Protein AF-A0AAU2UHR0-F1 (afdb_monomer_lite)

Radius of gyration: 22.61 Å; chains: 1; bounding box: 43×15×82 Å

Secondary structure (DSSP, 8-state):
--HHHHHHHHHHHHHHHHHHHHHHHHHHHHHHHHHHHHHHTSTT--HHHHHHHHHHHHHHHHHHHHHHHHHHHHHHHTT------------

Structure (mmCIF, N/CA/C/O backbone):
data_AF-A0AAU2UHR0-F1
#
_entry.id   AF-A0AAU2UHR0-F1
#
loop_
_atom_site.group_PDB
_atom_site.id
_atom_site.type_symbol
_atom_site.label_atom_id
_atom_site.label_alt_id
_atom_site.label_comp_id
_atom_site.label_asym_id
_atom_site.label_entity_id
_atom_site.label_seq_id
_atom_site.pdbx_PDB_ins_code
_atom_site.Cartn_x
_atom_site.Cartn_y
_atom_site.Cartn_z
_atom_site.occupancy
_atom_site.B_iso_or_equiv
_atom_site.auth_seq_id
_atom_site.auth_comp_id
_atom_site.auth_asym_id
_atom_site.auth_atom_id
_atom_site.pdbx_PDB_model_num
ATOM 1 N N . MET A 1 1 ? 28.163 1.626 -34.822 1.00 56.38 1 MET A N 1
ATOM 2 C CA . MET A 1 1 ? 27.435 1.809 -33.548 1.00 56.38 1 MET A CA 1
ATOM 3 C C . MET A 1 1 ? 27.063 0.425 -33.047 1.00 56.38 1 MET A C 1
ATOM 5 O O . MET A 1 1 ? 26.768 -0.418 -33.886 1.00 56.38 1 MET A O 1
ATOM 9 N N . ASN A 1 2 ? 27.230 0.134 -31.758 1.00 81.12 2 ASN A N 1
ATOM 10 C CA . ASN A 1 2 ? 27.168 -1.242 -31.264 1.00 81.12 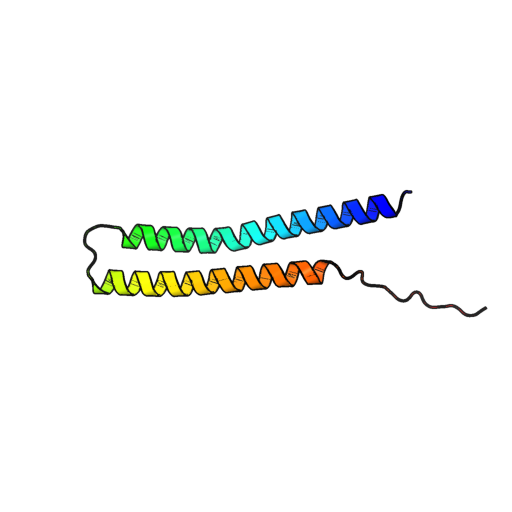2 ASN A CA 1
ATOM 11 C C . ASN A 1 2 ? 25.745 -1.567 -30.792 1.00 81.12 2 ASN A C 1
ATOM 13 O O . ASN A 1 2 ? 25.416 -1.421 -29.621 1.00 81.12 2 ASN A O 1
ATOM 17 N N . GLU A 1 3 ? 24.920 -2.012 -31.735 1.00 89.25 3 GLU A N 1
ATOM 18 C CA . GLU A 1 3 ? 23.471 -2.200 -31.597 1.00 89.25 3 GLU A CA 1
ATOM 19 C C . GLU A 1 3 ? 23.056 -3.076 -30.396 1.00 89.25 3 GLU A C 1
ATOM 21 O O . GLU A 1 3 ? 21.995 -2.886 -29.806 1.00 89.25 3 GLU A O 1
ATOM 26 N N . VAL A 1 4 ? 23.908 -4.019 -29.982 1.00 90.56 4 VAL A N 1
ATOM 27 C CA . VAL A 1 4 ? 23.669 -4.869 -28.802 1.00 90.56 4 VAL A CA 1
ATOM 28 C C . VAL A 1 4 ? 23.817 -4.087 -27.493 1.00 90.56 4 VAL A C 1
ATOM 30 O O . VAL A 1 4 ? 23.025 -4.286 -26.572 1.00 90.56 4 VAL A O 1
ATOM 33 N N . LEU A 1 5 ? 24.809 -3.194 -27.403 1.00 93.06 5 LEU A N 1
ATOM 34 C CA . LEU A 1 5 ? 25.006 -2.349 -26.222 1.00 93.06 5 LEU A CA 1
ATOM 35 C C . LEU A 1 5 ? 23.867 -1.338 -26.078 1.00 93.06 5 LEU A C 1
ATOM 37 O O . LEU A 1 5 ? 23.395 -1.125 -24.963 1.00 93.06 5 LEU A O 1
ATOM 41 N N . ASP A 1 6 ? 23.382 -0.792 -27.194 1.00 91.50 6 ASP A N 1
ATOM 42 C CA . ASP A 1 6 ? 22.264 0.154 -27.202 1.00 91.50 6 ASP A CA 1
ATOM 43 C C . ASP A 1 6 ? 20.966 -0.526 -26.724 1.00 91.50 6 ASP A C 1
ATOM 45 O O . ASP A 1 6 ? 20.313 -0.048 -25.797 1.00 91.50 6 ASP A O 1
ATOM 49 N N . ARG A 1 7 ? 20.653 -1.729 -27.233 1.00 87.62 7 ARG A N 1
ATOM 50 C CA . ARG A 1 7 ? 19.490 -2.517 -26.772 1.00 87.62 7 ARG A CA 1
ATOM 51 C C . ARG A 1 7 ? 19.555 -2.870 -25.281 1.00 87.62 7 ARG A C 1
ATOM 53 O O . ARG A 1 7 ? 18.517 -2.896 -24.616 1.00 87.62 7 ARG A O 1
ATOM 60 N N . LEU A 1 8 ? 20.749 -3.153 -24.750 1.00 91.12 8 LEU A N 1
ATOM 61 C CA . LEU A 1 8 ? 20.940 -3.422 -23.322 1.00 91.12 8 LEU A CA 1
ATOM 62 C C . LEU A 1 8 ? 20.733 -2.158 -22.478 1.00 91.12 8 LEU A C 1
ATOM 64 O O . LEU A 1 8 ? 20.060 -2.216 -21.448 1.00 91.12 8 LEU A O 1
ATOM 68 N N . ALA A 1 9 ? 21.290 -1.025 -22.909 1.00 90.06 9 ALA A N 1
ATOM 69 C CA . ALA A 1 9 ? 21.120 0.254 -22.229 1.00 90.06 9 ALA A CA 1
ATOM 70 C C . ALA A 1 9 ? 19.639 0.657 -22.163 1.00 90.06 9 ALA A C 1
ATOM 72 O O . ALA A 1 9 ? 19.146 1.011 -21.090 1.00 90.06 9 ALA A O 1
ATOM 73 N N . ASP A 1 10 ? 18.912 0.495 -23.269 1.00 90.06 10 ASP A N 1
ATOM 74 C CA . ASP A 1 10 ? 17.479 0.774 -23.344 1.00 90.06 10 ASP A CA 1
ATOM 75 C C . ASP A 1 10 ? 16.660 -0.141 -22.422 1.00 90.06 10 ASP A C 1
ATOM 77 O O . ASP A 1 10 ? 15.741 0.316 -21.739 1.00 90.06 10 ASP A O 1
ATOM 81 N N . ALA A 1 11 ? 16.990 -1.436 -22.364 1.00 88.25 11 ALA A N 1
ATOM 82 C CA . ALA A 1 11 ? 16.326 -2.379 -21.463 1.00 88.25 11 ALA A CA 1
ATOM 83 C C . ALA A 1 11 ? 16.546 -2.020 -19.983 1.00 88.25 11 ALA A C 1
ATOM 85 O O . ALA A 1 11 ? 15.601 -2.046 -19.192 1.00 88.25 11 ALA A O 1
ATOM 86 N N . LEU A 1 12 ? 17.769 -1.626 -19.611 1.00 90.69 12 LEU A N 1
ATOM 87 C CA . LEU A 1 12 ? 18.085 -1.178 -18.253 1.00 90.69 12 LEU A CA 1
ATOM 88 C C . LEU A 1 12 ? 17.384 0.138 -17.896 1.00 90.69 12 LEU A C 1
ATOM 90 O O . LEU A 1 12 ? 16.946 0.305 -16.757 1.00 90.69 12 LEU A O 1
ATOM 94 N N . ALA A 1 13 ? 17.269 1.069 -18.845 1.00 90.19 13 ALA A N 1
ATOM 95 C CA . ALA A 1 13 ? 16.549 2.321 -18.642 1.00 90.19 13 ALA A CA 1
ATOM 96 C C . ALA A 1 13 ? 15.057 2.071 -18.373 1.00 90.19 13 ALA A C 1
ATOM 98 O O . ALA A 1 13 ? 14.528 2.601 -17.395 1.00 90.19 13 ALA A O 1
ATOM 99 N N . ARG A 1 14 ? 14.410 1.198 -19.161 1.00 88.50 14 ARG A N 1
ATOM 100 C CA . ARG A 1 14 ? 13.011 0.792 -18.934 1.00 88.50 14 ARG A CA 1
ATOM 101 C C . ARG A 1 14 ? 12.818 0.136 -17.571 1.00 88.50 14 ARG A C 1
ATOM 103 O O . ARG A 1 14 ? 11.964 0.571 -16.811 1.00 88.50 14 ARG A O 1
ATOM 110 N N . GLN A 1 15 ? 13.683 -0.814 -17.203 1.00 89.81 15 GLN A N 1
ATOM 111 C CA . GLN A 1 15 ? 13.606 -1.476 -15.897 1.00 89.81 15 GLN A CA 1
ATOM 112 C C . GLN A 1 15 ? 13.712 -0.484 -14.724 1.00 89.81 15 GLN A C 1
ATOM 114 O O . GLN A 1 15 ? 13.037 -0.653 -13.709 1.00 89.81 15 GLN A O 1
ATOM 119 N N . ARG A 1 16 ? 14.566 0.543 -14.839 1.00 90.69 16 ARG A N 1
ATOM 120 C CA . ARG A 1 16 ? 14.694 1.594 -13.816 1.00 90.69 16 ARG A CA 1
ATOM 121 C C . ARG A 1 16 ? 13.458 2.485 -13.745 1.00 90.69 16 ARG A C 1
ATOM 123 O O . ARG A 1 16 ? 13.048 2.809 -12.636 1.00 90.69 16 ARG A O 1
ATOM 130 N N . GLY A 1 17 ? 12.892 2.858 -14.895 1.00 90.00 17 GLY A N 1
ATOM 131 C CA . GLY A 1 17 ? 11.639 3.615 -14.971 1.00 90.00 17 GLY A CA 1
ATOM 132 C C . GLY A 1 17 ? 10.500 2.859 -14.295 1.00 90.00 17 GLY A C 1
ATOM 133 O O . GLY A 1 17 ? 9.953 3.341 -13.311 1.00 90.00 17 GLY A O 1
ATOM 134 N N . PHE A 1 18 ? 10.278 1.609 -14.707 1.00 90.19 18 PHE A N 1
ATOM 135 C CA . PHE A 1 18 ? 9.284 0.725 -14.104 1.00 90.19 18 PHE A CA 1
ATOM 136 C C . PHE A 1 18 ? 9.440 0.608 -12.579 1.00 90.19 18 PHE A C 1
ATOM 138 O O . PHE A 1 18 ? 8.475 0.739 -11.831 1.00 90.19 18 PHE A O 1
ATOM 145 N N . ALA A 1 19 ? 10.666 0.398 -12.085 1.00 89.88 19 ALA A N 1
ATOM 146 C CA . ALA A 1 19 ? 10.916 0.299 -10.648 1.00 89.88 19 ALA A CA 1
ATOM 147 C C . ALA A 1 19 ? 10.626 1.612 -9.894 1.00 89.88 19 ALA A C 1
ATOM 149 O O . ALA A 1 19 ? 10.180 1.571 -8.745 1.00 89.88 19 ALA A O 1
ATOM 150 N N . ALA A 1 20 ? 10.890 2.765 -10.515 1.00 92.56 20 ALA A N 1
ATOM 151 C CA . ALA A 1 20 ? 10.573 4.065 -9.934 1.00 92.56 20 ALA A CA 1
ATOM 152 C C . ALA A 1 20 ? 9.055 4.274 -9.852 1.00 92.56 20 ALA A C 1
ATOM 154 O O . ALA A 1 20 ? 8.556 4.619 -8.779 1.00 92.56 20 ALA A O 1
ATOM 155 N N . ASP A 1 21 ? 8.335 3.984 -10.936 1.00 90.75 21 ASP A N 1
ATOM 156 C CA . ASP A 1 21 ? 6.880 4.127 -11.021 1.00 90.75 21 ASP A CA 1
ATOM 157 C C . ASP A 1 21 ? 6.178 3.190 -10.028 1.00 90.75 21 ASP A C 1
ATOM 159 O O . ASP A 1 21 ? 5.405 3.642 -9.185 1.00 90.75 21 ASP A O 1
ATOM 163 N N . ALA A 1 22 ? 6.557 1.908 -10.005 1.00 92.44 22 ALA A N 1
ATOM 164 C CA . ALA A 1 22 ? 6.088 0.932 -9.020 1.00 92.44 22 ALA A CA 1
ATOM 165 C C . ALA A 1 22 ? 6.315 1.405 -7.573 1.00 92.44 22 ALA A C 1
ATOM 167 O O . ALA A 1 22 ? 5.439 1.301 -6.712 1.00 92.44 22 ALA A O 1
ATOM 168 N N . GLY A 1 23 ? 7.504 1.947 -7.293 1.00 93.38 23 GLY A N 1
ATOM 169 C CA . GLY A 1 23 ? 7.845 2.473 -5.975 1.00 93.38 23 GLY A CA 1
ATOM 170 C C . GLY A 1 23 ? 7.014 3.694 -5.575 1.00 93.38 23 GLY A C 1
ATOM 171 O O . GLY A 1 23 ? 6.728 3.871 -4.389 1.00 93.38 23 GLY A O 1
ATOM 172 N N . HIS A 1 24 ? 6.630 4.543 -6.529 1.00 94.44 24 HIS A N 1
ATOM 173 C CA . HIS A 1 24 ? 5.736 5.673 -6.284 1.00 94.44 24 HIS A CA 1
ATOM 174 C C . HIS A 1 24 ? 4.300 5.215 -6.020 1.00 94.44 24 HIS A C 1
ATOM 176 O O . HIS A 1 24 ? 3.720 5.626 -5.013 1.00 94.44 24 HIS A O 1
ATOM 182 N N . GLU A 1 25 ? 3.776 4.313 -6.848 1.00 92.12 25 GLU A N 1
ATOM 183 C CA . GLU A 1 25 ? 2.419 3.777 -6.714 1.00 92.12 25 GLU A CA 1
ATOM 184 C C . GLU A 1 25 ? 2.216 3.012 -5.400 1.00 92.12 25 GLU A C 1
ATOM 186 O O . GLU A 1 25 ? 1.169 3.137 -4.777 1.00 92.12 25 GLU A O 1
ATOM 191 N N . LEU A 1 26 ? 3.225 2.280 -4.909 1.00 95.19 26 LEU A N 1
ATOM 192 C CA . LEU A 1 26 ? 3.138 1.564 -3.627 1.00 95.19 26 LEU A CA 1
ATOM 193 C C . LEU A 1 26 ? 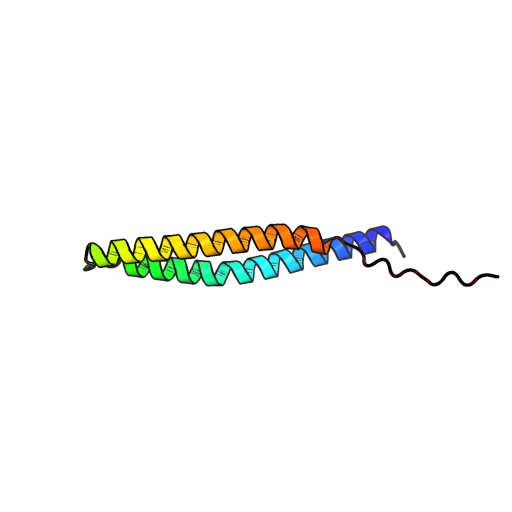3.266 2.481 -2.401 1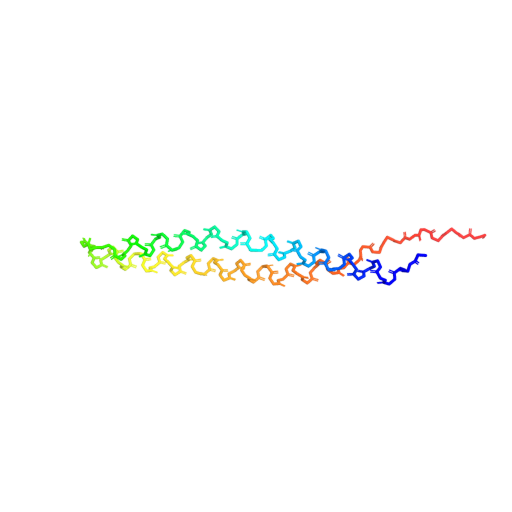.00 95.19 26 LEU A C 1
ATOM 195 O O . LEU A 1 26 ? 2.676 2.206 -1.354 1.00 95.19 26 LEU A O 1
ATOM 199 N N . ARG A 1 27 ? 4.039 3.571 -2.488 1.00 95.06 27 ARG A N 1
ATOM 200 C CA . ARG A 1 27 ? 4.302 4.465 -1.343 1.00 95.06 27 ARG A CA 1
ATOM 201 C C . ARG A 1 27 ? 3.037 5.109 -0.792 1.00 95.06 27 ARG A C 1
ATOM 203 O O . ARG A 1 27 ? 2.891 5.198 0.423 1.00 95.06 27 ARG A O 1
ATOM 210 N N . THR A 1 28 ? 2.152 5.565 -1.671 1.00 93.81 28 THR A N 1
ATOM 211 C CA . THR A 1 28 ? 0.913 6.260 -1.298 1.00 93.81 28 THR A CA 1
ATOM 212 C C . THR A 1 28 ? -0.032 5.379 -0.464 1.00 93.81 28 THR A C 1
ATOM 214 O O . THR A 1 28 ? -0.330 5.759 0.669 1.00 93.81 28 THR A O 1
ATOM 217 N N . PRO A 1 29 ? -0.466 4.194 -0.937 1.00 93.06 29 PRO A N 1
ATOM 218 C CA . PRO A 1 29 ? -1.320 3.301 -0.157 1.00 93.06 29 PRO A CA 1
ATOM 219 C C . PRO A 1 29 ? -0.634 2.771 1.109 1.00 93.06 29 PRO A C 1
ATOM 221 O O . PRO A 1 29 ? -1.282 2.657 2.144 1.00 93.06 29 PRO A O 1
ATOM 224 N N . LEU A 1 30 ? 0.683 2.524 1.091 1.00 97.00 30 LEU A N 1
ATOM 225 C CA . LEU A 1 30 ? 1.414 2.146 2.309 1.00 97.00 30 LEU A CA 1
ATOM 226 C C . LEU A 1 30 ? 1.437 3.267 3.358 1.00 97.00 30 LEU A C 1
ATOM 228 O O . LEU A 1 30 ? 1.340 2.992 4.555 1.00 97.00 30 LEU A O 1
ATOM 232 N N . ALA A 1 31 ? 1.568 4.526 2.933 1.00 96.25 31 ALA A N 1
ATOM 233 C CA . ALA A 1 31 ? 1.513 5.671 3.836 1.00 96.25 31 ALA A CA 1
ATOM 234 C C . ALA A 1 31 ? 0.116 5.837 4.454 1.00 96.25 31 ALA A C 1
ATOM 236 O O . ALA A 1 31 ? 0.018 6.112 5.649 1.00 96.25 31 ALA A O 1
ATOM 237 N N . ALA A 1 32 ? -0.942 5.619 3.666 1.00 92.94 32 ALA A N 1
ATOM 238 C CA . ALA A 1 32 ? -2.320 5.627 4.151 1.00 92.94 32 ALA A CA 1
ATOM 239 C C . ALA A 1 32 ? -2.558 4.516 5.187 1.00 92.94 32 ALA A C 1
ATOM 241 O O . ALA A 1 32 ? -2.925 4.818 6.321 1.00 92.94 32 ALA A O 1
ATOM 242 N N . LEU A 1 33 ? -2.218 3.264 4.853 1.00 96.19 33 LEU A N 1
ATOM 243 C CA . LEU A 1 33 ? -2.335 2.121 5.764 1.00 96.19 33 LEU A CA 1
ATOM 244 C C . LEU A 1 33 ? -1.578 2.362 7.078 1.00 96.19 33 LEU A C 1
ATOM 246 O O . LEU A 1 33 ? -2.086 2.087 8.163 1.00 96.19 33 LEU A O 1
ATOM 250 N N . LYS A 1 34 ? -0.365 2.919 7.002 1.00 97.12 34 LYS A N 1
ATOM 251 C CA . LYS A 1 34 ? 0.406 3.276 8.197 1.00 97.12 34 LYS A CA 1
ATOM 252 C C . LYS A 1 34 ? -0.330 4.300 9.068 1.00 97.12 34 LYS A C 1
ATOM 254 O O . LYS A 1 34 ? -0.399 4.103 10.278 1.00 97.12 34 LYS A O 1
ATOM 259 N N . ALA A 1 35 ? -0.873 5.363 8.476 1.00 95.00 35 ALA A N 1
ATOM 260 C CA . ALA A 1 35 ? -1.606 6.390 9.215 1.00 95.00 35 ALA A CA 1
ATOM 261 C C . ALA A 1 35 ? -2.866 5.820 9.891 1.00 95.00 35 ALA A C 1
ATOM 263 O O . ALA A 1 35 ? -3.149 6.142 11.045 1.00 95.00 35 ALA A O 1
ATOM 264 N N . GLU A 1 36 ? -3.593 4.931 9.214 1.00 93.69 36 GLU A N 1
ATOM 265 C CA . GLU A 1 36 ? -4.760 4.251 9.788 1.00 93.69 36 GLU A CA 1
ATOM 266 C C . GLU A 1 36 ? -4.390 3.385 10.995 1.00 93.69 36 GLU A C 1
ATOM 268 O O . GLU A 1 36 ? -5.040 3.457 12.041 1.00 93.69 36 GLU A O 1
ATOM 273 N N . LEU A 1 37 ? -3.304 2.615 10.891 1.00 95.62 37 LEU A N 1
ATOM 274 C CA . LEU A 1 37 ? -2.802 1.794 11.993 1.00 95.62 37 LEU A CA 1
ATOM 275 C C . LEU A 1 37 ? -2.310 2.648 13.175 1.00 95.62 37 LEU A C 1
ATOM 277 O O . LEU A 1 37 ? -2.551 2.294 14.330 1.00 95.62 37 LEU A O 1
ATOM 281 N N . GLU A 1 38 ? -1.670 3.790 12.912 1.00 96.06 38 GLU A N 1
ATOM 282 C CA . GLU A 1 38 ? -1.268 4.748 13.952 1.00 96.06 38 GLU A CA 1
ATOM 283 C C . GLU A 1 38 ? -2.481 5.343 14.685 1.00 96.06 38 GLU A C 1
ATOM 285 O O . GLU A 1 38 ? -2.447 5.492 15.909 1.00 96.06 38 GLU A O 1
ATOM 290 N N . LEU A 1 39 ? -3.569 5.639 13.965 1.00 93.50 39 LEU A N 1
ATOM 291 C CA . LEU A 1 39 ? -4.827 6.116 14.547 1.00 93.50 39 LEU A CA 1
ATOM 292 C C . LEU A 1 39 ? -5.535 5.032 15.369 1.00 93.50 39 LEU A C 1
ATOM 294 O O . LEU A 1 39 ? -6.083 5.334 16.433 1.00 93.50 39 LEU A O 1
ATOM 298 N N . ALA A 1 40 ? -5.507 3.782 14.903 1.00 94.62 40 ALA A N 1
ATOM 299 C CA . ALA A 1 40 ? -6.060 2.636 15.621 1.00 94.62 40 ALA A CA 1
ATOM 300 C C . ALA A 1 40 ? -5.285 2.330 16.913 1.00 94.62 40 ALA A C 1
ATOM 302 O O . ALA A 1 40 ? -5.876 1.901 17.900 1.00 94.62 40 ALA A O 1
ATOM 303 N N . GLY A 1 41 ? -3.974 2.592 16.930 1.00 94.12 41 GLY A N 1
ATOM 304 C CA . GLY A 1 41 ? -3.120 2.427 18.106 1.00 94.12 41 GLY A CA 1
ATOM 305 C C . GLY A 1 41 ? -3.297 3.494 19.193 1.00 94.12 41 GLY A C 1
ATOM 306 O O . GLY A 1 41 ? -2.723 3.352 20.274 1.00 94.12 41 GLY A O 1
ATOM 307 N N . GLN A 1 42 ? -4.067 4.561 18.943 1.00 95.31 42 GLN A N 1
ATOM 308 C CA . GLN A 1 42 ? -4.307 5.603 19.943 1.00 95.31 42 GLN A CA 1
ATOM 309 C C . GLN A 1 42 ? -5.167 5.084 21.109 1.00 95.31 42 GLN A C 1
ATOM 311 O O . GLN A 1 42 ? -6.116 4.322 20.901 1.00 95.31 42 GLN A O 1
ATOM 316 N N . PRO A 1 43 ? -4.885 5.515 22.351 1.00 94.81 43 PRO A N 1
ATOM 317 C CA . PRO A 1 43 ? -5.689 5.138 23.506 1.00 94.81 43 PRO A CA 1
ATOM 318 C C . PRO A 1 43 ? -7.123 5.677 23.401 1.00 94.81 43 PRO A C 1
ATOM 320 O O . PRO A 1 43 ? -7.388 6.688 22.754 1.00 94.81 43 PRO A O 1
ATOM 323 N N . GLY A 1 44 ? -8.052 5.014 24.093 1.00 94.81 44 GLY A N 1
ATOM 324 C CA . GLY A 1 44 ? -9.456 5.436 24.161 1.00 94.81 44 GLY A CA 1
ATOM 325 C C . GLY A 1 44 ? -10.359 4.873 23.062 1.00 94.81 44 GLY A C 1
ATOM 326 O O . GLY A 1 44 ? -11.531 5.236 23.020 1.00 94.81 44 GLY A O 1
ATOM 327 N N . ARG A 1 45 ? -9.854 3.971 22.210 1.00 93.75 45 ARG A N 1
ATOM 328 C CA . ARG A 1 45 ? -10.670 3.249 21.225 1.00 93.75 45 ARG A CA 1
ATOM 329 C C . ARG A 1 45 ? -11.444 2.094 21.845 1.00 93.75 45 ARG A C 1
ATOM 331 O O . ARG A 1 45 ? -10.929 1.326 22.658 1.00 93.75 45 ARG A O 1
ATOM 338 N N . THR A 1 46 ? -12.692 1.968 21.427 1.00 96.69 46 THR A N 1
ATOM 339 C CA . THR A 1 46 ? -13.574 0.848 21.739 1.00 96.69 46 THR A CA 1
ATOM 340 C C . THR A 1 46 ? -13.161 -0.403 20.967 1.00 96.69 46 THR A C 1
ATOM 342 O O . THR A 1 46 ? -12.469 -0.351 19.948 1.00 96.69 46 THR A O 1
ATOM 345 N N . ARG A 1 47 ? -13.626 -1.566 21.433 1.00 96.00 47 ARG A N 1
ATOM 346 C CA . ARG A 1 47 ? -13.425 -2.832 20.717 1.00 96.00 47 ARG A CA 1
ATOM 347 C C . ARG A 1 47 ? -14.011 -2.781 19.305 1.00 96.00 47 ARG A C 1
ATOM 349 O O . ARG A 1 47 ? -13.380 -3.303 18.393 1.00 96.00 47 ARG A O 1
ATOM 356 N N . GLU A 1 48 ? -15.190 -2.188 19.129 1.00 97.12 48 GLU A N 1
ATOM 357 C CA . GLU A 1 48 ? -15.830 -2.091 17.814 1.00 97.12 48 GLU A CA 1
ATOM 358 C C . GLU A 1 48 ? -15.010 -1.233 16.846 1.00 97.12 48 GLU A C 1
ATOM 360 O O . GLU A 1 48 ? -14.786 -1.655 15.713 1.00 97.12 48 GLU A O 1
ATOM 365 N N . GLU A 1 49 ? -14.487 -0.088 17.298 1.00 95.31 49 GLU A N 1
ATOM 366 C CA . GLU A 1 49 ? -13.602 0.756 16.483 1.00 95.31 49 GLU A CA 1
ATOM 367 C C . GLU A 1 49 ? -12.327 0.016 16.063 1.00 95.31 49 GLU A C 1
ATOM 369 O O . GLU A 1 49 ? -11.919 0.103 14.907 1.00 95.31 49 GLU A O 1
ATOM 374 N N . LEU A 1 50 ? -11.715 -0.749 16.972 1.00 96.38 50 LEU A N 1
ATOM 375 C CA . LEU A 1 50 ? -10.515 -1.532 16.661 1.00 96.38 50 LEU A CA 1
ATOM 376 C C . LEU A 1 50 ? -10.803 -2.658 15.662 1.00 96.38 50 LEU A C 1
ATOM 378 O O . LEU A 1 50 ? -10.018 -2.879 14.745 1.00 96.38 50 LEU A O 1
ATOM 382 N N . VAL A 1 51 ? -11.931 -3.359 15.810 1.00 96.88 51 VAL A N 1
ATOM 383 C CA . VAL A 1 51 ? -12.353 -4.395 14.853 1.00 96.88 51 VAL A CA 1
ATOM 384 C C . VAL A 1 51 ? -12.593 -3.786 13.471 1.00 96.88 51 VAL A C 1
ATOM 386 O O . VAL A 1 51 ? -12.143 -4.351 12.474 1.00 96.88 51 VAL A O 1
ATOM 389 N N . ALA A 1 52 ? -13.243 -2.621 13.403 1.00 95.19 52 ALA A N 1
ATOM 390 C CA . ALA A 1 52 ? -13.456 -1.906 12.149 1.00 95.19 52 ALA A CA 1
ATOM 391 C C . ALA A 1 52 ? -12.131 -1.463 11.505 1.00 95.19 52 ALA A C 1
ATOM 393 O O . ALA A 1 52 ? -11.945 -1.659 10.306 1.00 95.19 52 ALA A O 1
ATOM 394 N N . ALA A 1 53 ? -11.189 -0.938 12.295 1.00 94.88 53 ALA A N 1
ATOM 395 C CA . ALA A 1 53 ? -9.870 -0.539 11.807 1.00 94.88 53 ALA A CA 1
ATOM 396 C C . ALA A 1 53 ? -9.065 -1.729 11.259 1.00 94.88 53 ALA A C 1
ATOM 398 O O . ALA A 1 53 ? -8.456 -1.625 10.199 1.00 94.88 53 ALA A O 1
ATOM 399 N N . VAL A 1 54 ? -9.104 -2.885 11.932 1.00 96.19 54 VAL A N 1
ATOM 400 C CA . VAL A 1 54 ? -8.457 -4.113 11.439 1.00 96.19 54 VAL A CA 1
ATOM 401 C C . VAL A 1 54 ? -9.085 -4.582 10.125 1.00 96.19 54 VAL A C 1
ATOM 403 O O . VAL A 1 54 ? -8.362 -4.980 9.214 1.00 96.19 54 VAL A O 1
ATOM 406 N N . ALA A 1 55 ? -10.413 -4.518 9.998 1.00 96.12 55 ALA A N 1
ATOM 407 C CA . ALA A 1 55 ? -11.097 -4.887 8.761 1.00 96.12 55 ALA A CA 1
ATOM 408 C C . ALA A 1 55 ? -10.740 -3.947 7.595 1.00 96.12 55 ALA A C 1
ATOM 410 O O . ALA A 1 55 ? -10.506 -4.421 6.483 1.00 96.12 55 ALA A O 1
ATOM 411 N N . ALA A 1 56 ? -10.650 -2.637 7.849 1.00 93.81 56 ALA A N 1
ATOM 412 C CA . ALA A 1 56 ? -10.202 -1.655 6.862 1.00 93.81 56 ALA A CA 1
ATOM 413 C C . ALA A 1 56 ? -8.750 -1.919 6.421 1.00 93.81 56 ALA A C 1
ATOM 415 O O . ALA A 1 56 ? -8.491 -2.096 5.232 1.00 93.81 56 ALA A O 1
ATOM 416 N N . ALA A 1 57 ? -7.835 -2.093 7.380 1.00 96.25 57 ALA A N 1
ATOM 417 C CA . ALA A 1 57 ? -6.431 -2.399 7.112 1.00 96.25 57 ALA A CA 1
ATOM 418 C C . ALA A 1 57 ? -6.241 -3.698 6.306 1.00 96.25 57 ALA A C 1
ATOM 420 O O . ALA A 1 57 ? -5.365 -3.781 5.441 1.00 96.25 57 ALA A O 1
ATOM 421 N N . ALA A 1 58 ? -7.067 -4.718 6.563 1.00 97.00 58 ALA A N 1
ATOM 422 C CA . ALA A 1 58 ? -7.062 -5.956 5.787 1.00 97.00 58 ALA A CA 1
ATOM 423 C C . ALA A 1 58 ? -7.482 -5.710 4.327 1.00 97.00 58 ALA A C 1
ATOM 425 O O . ALA A 1 58 ? -6.789 -6.145 3.410 1.00 97.00 58 ALA A O 1
ATOM 426 N N . ALA A 1 59 ? -8.557 -4.949 4.102 1.00 95.44 59 ALA A N 1
ATOM 427 C CA . ALA A 1 59 ? -9.020 -4.611 2.755 1.00 95.44 59 ALA A CA 1
ATOM 428 C C . ALA A 1 59 ? -7.990 -3.784 1.961 1.00 95.44 59 ALA A C 1
ATOM 430 O O . ALA A 1 59 ? -7.819 -3.989 0.754 1.00 95.44 59 ALA A O 1
ATOM 431 N N . ASP A 1 60 ? -7.281 -2.877 2.629 1.00 95.06 60 ASP A N 1
ATOM 432 C CA . ASP A 1 60 ? -6.201 -2.092 2.028 1.00 95.06 60 ASP A CA 1
ATOM 433 C C . ASP A 1 60 ? -4.972 -2.942 1.714 1.00 95.06 60 ASP A C 1
ATOM 435 O O . ASP A 1 60 ? -4.354 -2.789 0.657 1.00 95.06 60 ASP A O 1
ATOM 439 N N . THR A 1 61 ? -4.663 -3.911 2.574 1.00 96.94 61 THR A N 1
ATOM 440 C CA . THR A 1 61 ? -3.616 -4.902 2.307 1.00 96.94 61 THR A CA 1
ATOM 441 C C . THR A 1 61 ? -3.959 -5.736 1.070 1.00 96.94 61 THR A C 1
ATOM 443 O O . THR A 1 61 ? -3.107 -5.913 0.202 1.00 96.94 61 THR A O 1
ATOM 446 N N . ASP A 1 62 ? -5.213 -6.163 0.909 1.00 97.19 62 ASP A N 1
ATOM 447 C CA . ASP A 1 62 ? -5.654 -6.876 -0.296 1.00 97.19 62 ASP A CA 1
ATOM 448 C C . ASP A 1 62 ? -5.533 -6.011 -1.563 1.00 97.19 62 ASP A C 1
ATOM 450 O O . ASP A 1 62 ? -5.209 -6.517 -2.640 1.00 97.19 62 ASP A O 1
ATOM 454 N N . ARG A 1 63 ? -5.787 -4.696 -1.467 1.00 94.56 63 ARG A N 1
ATOM 455 C CA . ARG A 1 63 ? -5.554 -3.756 -2.581 1.00 94.56 63 ARG A CA 1
ATOM 456 C C . ARG A 1 63 ? -4.072 -3.662 -2.931 1.00 94.56 63 ARG A C 1
ATOM 458 O O . ARG A 1 63 ? -3.738 -3.698 -4.111 1.00 94.56 63 ARG A O 1
ATOM 465 N N . LEU A 1 64 ? -3.202 -3.569 -1.927 1.00 96.62 64 LEU A N 1
ATOM 466 C CA . LEU A 1 64 ? -1.749 -3.543 -2.105 1.00 96.62 64 LEU A CA 1
ATOM 467 C C . LEU A 1 64 ? -1.215 -4.833 -2.738 1.00 96.62 64 LEU A C 1
ATOM 469 O O . LEU A 1 64 ? -0.344 -4.761 -3.603 1.00 96.62 64 LEU A O 1
ATOM 473 N N . ILE A 1 65 ? -1.751 -5.994 -2.350 1.00 96.31 65 ILE A N 1
ATOM 474 C CA . ILE A 1 65 ? -1.401 -7.285 -2.956 1.00 96.31 65 ILE A CA 1
ATOM 475 C C . ILE A 1 65 ? -1.742 -7.272 -4.449 1.00 96.31 65 ILE A C 1
ATOM 477 O O . ILE A 1 65 ? -0.857 -7.523 -5.262 1.00 96.31 65 ILE A O 1
ATOM 481 N N . ARG A 1 66 ? -2.972 -6.885 -4.818 1.00 95.38 66 ARG A N 1
ATOM 482 C CA . ARG A 1 66 ? -3.380 -6.796 -6.232 1.00 95.38 66 ARG A CA 1
ATOM 483 C C . ARG A 1 66 ? -2.521 -5.822 -7.033 1.00 95.38 66 ARG A C 1
ATOM 485 O O . ARG A 1 66 ? -2.074 -6.160 -8.119 1.00 95.38 66 ARG A O 1
ATOM 492 N 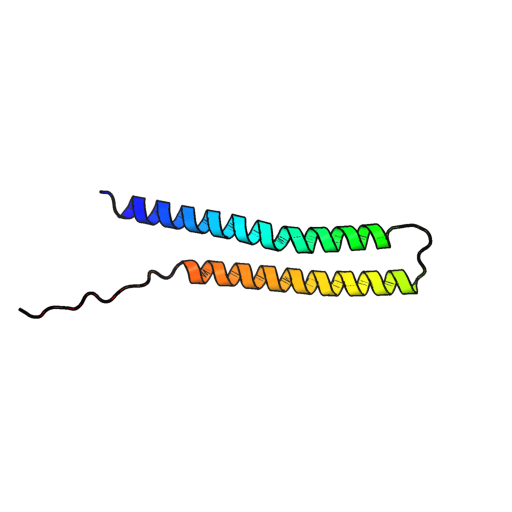N . LEU A 1 67 ? -2.223 -4.647 -6.476 1.00 94.00 67 LEU A N 1
ATOM 493 C CA . LEU A 1 67 ? -1.320 -3.689 -7.119 1.00 94.00 67 LEU A CA 1
ATOM 494 C C . LEU A 1 67 ? 0.072 -4.302 -7.344 1.00 94.00 67 LEU A C 1
ATOM 496 O O . LEU A 1 67 ? 0.656 -4.141 -8.410 1.00 94.00 67 LEU A O 1
ATOM 500 N N . SER A 1 68 ? 0.603 -5.035 -6.363 1.00 92.81 68 SER A N 1
ATOM 501 C CA . SER A 1 68 ? 1.877 -5.742 -6.520 1.00 92.81 68 SER A CA 1
ATOM 502 C C . SER A 1 68 ? 1.813 -6.808 -7.617 1.00 92.81 68 SER A C 1
ATOM 504 O O . SER A 1 68 ? 2.786 -6.977 -8.349 1.00 92.81 68 SER A O 1
ATOM 506 N N . GLU A 1 69 ? 0.704 -7.535 -7.737 1.00 93.50 69 GLU A N 1
ATOM 507 C CA . GLU A 1 69 ? 0.497 -8.525 -8.800 1.00 93.50 69 GLU A CA 1
ATOM 508 C C . GLU A 1 69 ? 0.438 -7.854 -10.182 1.00 93.50 69 GLU A C 1
ATOM 510 O O . GLU A 1 69 ? 1.152 -8.275 -11.094 1.00 93.50 69 GLU A O 1
ATOM 515 N N . ASP A 1 70 ? -0.312 -6.759 -10.318 1.00 91.38 70 ASP A N 1
ATOM 516 C CA . ASP A 1 70 ? -0.423 -5.973 -11.556 1.00 91.38 70 ASP A CA 1
ATOM 517 C C . ASP A 1 70 ? 0.935 -5.393 -11.996 1.00 91.38 70 AS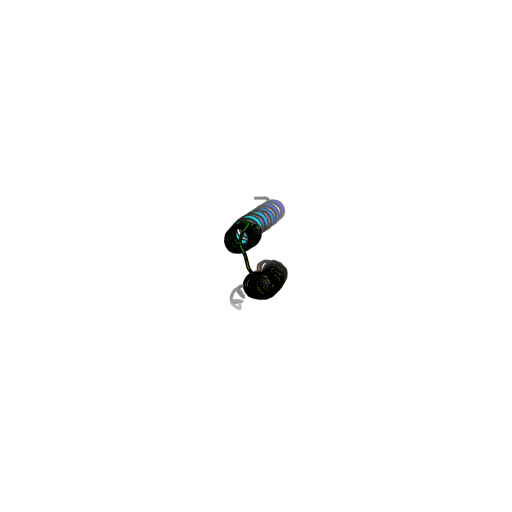P A C 1
ATOM 519 O O . ASP A 1 70 ? 1.290 -5.398 -13.181 1.00 91.38 70 ASP A O 1
ATOM 523 N N . LEU A 1 71 ? 1.753 -4.948 -11.040 1.00 91.00 71 LEU A N 1
ATOM 524 C CA . LEU A 1 71 ? 3.125 -4.509 -11.295 1.00 91.00 71 LEU A CA 1
ATOM 525 C C . LEU A 1 71 ? 3.997 -5.671 -11.805 1.00 91.00 71 LEU A C 1
ATOM 527 O O . LEU A 1 71 ? 4.732 -5.533 -12.783 1.00 91.00 71 LEU A O 1
ATOM 531 N N . LEU A 1 72 ? 3.901 -6.855 -11.196 1.00 88.06 72 LEU A N 1
ATOM 532 C CA . LEU A 1 72 ? 4.662 -8.022 -11.654 1.00 88.06 72 LEU A CA 1
ATOM 533 C C . LEU A 1 72 ? 4.269 -8.458 -13.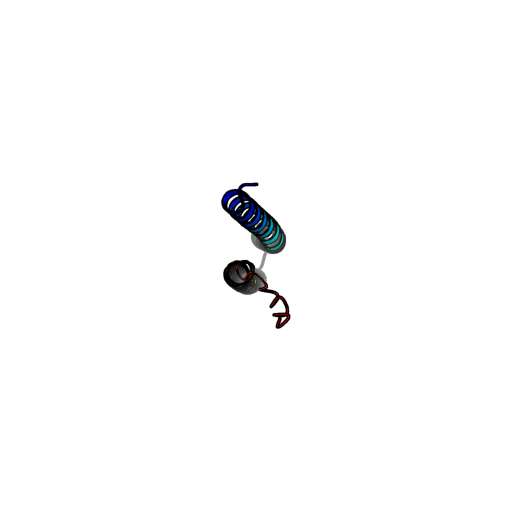073 1.00 88.06 72 LEU A C 1
ATOM 535 O O . LEU A 1 72 ? 5.145 -8.868 -13.838 1.00 88.06 72 LEU A O 1
ATOM 539 N N . LEU A 1 73 ? 2.988 -8.339 -13.429 1.00 88.06 73 LEU A N 1
ATOM 540 C CA . LEU A 1 73 ? 2.484 -8.635 -14.770 1.00 88.06 73 LEU A CA 1
ATOM 541 C C . LEU A 1 73 ? 2.953 -7.597 -15.799 1.00 88.06 73 LEU A C 1
ATOM 543 O O . LEU A 1 73 ? 3.512 -7.973 -16.830 1.00 88.06 73 LEU A O 1
ATOM 547 N N . SER A 1 74 ? 2.820 -6.302 -15.508 1.00 84.50 74 SER A N 1
ATOM 548 C CA . SER A 1 74 ? 3.212 -5.229 -16.441 1.00 84.50 74 SER A CA 1
ATOM 549 C C . SER A 1 74 ? 4.705 -5.248 -16.793 1.00 84.50 74 SER A C 1
ATOM 551 O O . SER A 1 74 ? 5.063 -5.061 -17.957 1.00 84.50 74 SER A O 1
ATOM 553 N N . ARG A 1 75 ? 5.581 -5.630 -15.852 1.00 78.62 75 ARG A N 1
ATOM 554 C CA . ARG A 1 75 ? 7.012 -5.868 -16.121 1.00 78.62 75 ARG A CA 1
ATOM 555 C C . ARG A 1 75 ? 7.264 -6.871 -17.257 1.00 78.62 75 ARG A C 1
ATOM 557 O O . ARG A 1 75 ? 8.289 -6.786 -17.935 1.00 78.62 75 ARG A O 1
ATOM 564 N N . THR A 1 76 ? 6.385 -7.858 -17.442 1.00 73.44 76 THR A N 1
ATOM 565 C CA . THR A 1 76 ? 6.545 -8.877 -18.495 1.00 73.44 76 THR A CA 1
ATOM 566 C C . THR A 1 76 ? 6.115 -8.379 -19.876 1.00 73.44 76 THR A C 1
ATOM 568 O O . THR A 1 76 ? 6.683 -8.819 -20.879 1.00 73.44 76 THR A O 1
ATOM 571 N N . ASP A 1 77 ? 5.202 -7.407 -19.934 1.00 63.28 77 ASP A N 1
ATOM 572 C CA . ASP A 1 77 ? 4.690 -6.831 -21.181 1.00 63.28 77 ASP A CA 1
ATOM 573 C C . ASP A 1 77 ? 5.613 -5.750 -21.774 1.00 63.28 77 ASP A C 1
ATOM 575 O O . ASP A 1 77 ? 5.718 -5.629 -22.998 1.00 63.28 77 ASP A O 1
ATOM 579 N N . GLU A 1 78 ? 6.385 -5.035 -20.947 1.00 62.16 78 GLU A N 1
ATOM 580 C CA . GLU A 1 78 ? 7.365 -4.018 -21.384 1.00 62.16 78 GLU A CA 1
ATOM 581 C C . GLU A 1 78 ? 8.530 -4.572 -22.241 1.00 62.16 78 GLU A C 1
ATOM 583 O O . GLU A 1 78 ? 9.344 -3.820 -22.790 1.00 62.16 78 GLU A O 1
ATOM 588 N N . GLY A 1 79 ? 8.629 -5.900 -22.366 1.00 53.97 79 GLY A N 1
ATOM 589 C CA . GLY A 1 79 ? 9.679 -6.607 -23.097 1.00 53.97 79 GLY A CA 1
ATOM 590 C C . GLY A 1 79 ? 9.381 -6.919 -24.566 1.00 53.97 79 GLY A C 1
ATOM 591 O O . GLY A 1 79 ? 10.262 -7.461 -25.234 1.00 53.97 79 GLY A O 1
ATOM 592 N N . ARG A 1 80 ? 8.185 -6.624 -25.100 1.00 50.44 80 ARG A N 1
ATOM 593 C CA . ARG A 1 80 ? 7.858 -6.942 -26.503 1.00 50.44 80 ARG A CA 1
ATOM 594 C C . ARG A 1 80 ? 8.326 -5.832 -27.453 1.00 50.44 80 ARG A C 1
ATOM 596 O O . ARG A 1 80 ? 7.686 -4.782 -27.508 1.00 50.44 80 ARG A O 1
ATOM 603 N N . PRO A 1 81 ? 9.392 -6.034 -28.254 1.00 48.59 81 PRO A N 1
ATOM 604 C CA . PRO A 1 81 ? 9.693 -5.108 -29.334 1.00 48.59 81 PRO A CA 1
ATOM 605 C C . PRO A 1 81 ? 8.517 -5.103 -30.313 1.00 48.59 81 PRO A C 1
ATOM 607 O O . PRO A 1 81 ? 8.124 -6.146 -30.840 1.00 48.59 81 PRO A O 1
ATOM 610 N N . VAL A 1 82 ? 7.951 -3.921 -30.559 1.00 52.53 82 VAL A N 1
ATOM 611 C CA . VAL A 1 82 ? 7.006 -3.703 -31.655 1.00 52.53 82 VAL A CA 1
ATOM 612 C C . VAL A 1 82 ? 7.791 -3.875 -32.951 1.00 52.53 82 VAL A C 1
ATOM 614 O O . VAL A 1 82 ? 8.427 -2.942 -33.441 1.00 52.53 82 VAL A O 1
ATOM 617 N N . VAL A 1 83 ? 7.796 -5.094 -33.486 1.00 57.97 83 VAL A N 1
ATOM 618 C CA . VAL A 1 83 ? 8.342 -5.371 -34.812 1.00 57.97 83 VAL A CA 1
ATOM 619 C C . VAL A 1 83 ? 7.403 -4.699 -35.808 1.00 57.97 83 VAL A C 1
ATOM 621 O O . VAL A 1 83 ? 6.310 -5.198 -36.069 1.00 57.97 83 VAL A O 1
ATOM 624 N N . ARG A 1 84 ? 7.789 -3.530 -36.329 1.00 56.38 84 ARG A N 1
ATOM 625 C CA . ARG A 1 84 ? 7.106 -2.959 -37.491 1.00 56.38 84 ARG A CA 1
ATOM 626 C C . ARG A 1 84 ? 7.508 -3.815 -38.693 1.00 56.38 84 ARG A C 1
ATOM 628 O O . ARG A 1 84 ? 8.703 -3.872 -38.975 1.00 56.38 84 ARG A O 1
ATOM 635 N N . PRO A 1 85 ? 6.572 -4.493 -39.377 1.00 57.75 85 PRO A N 1
ATOM 636 C CA . PRO A 1 85 ? 6.906 -5.153 -40.627 1.00 57.75 85 PRO A CA 1
ATOM 637 C C . PRO A 1 85 ? 7.312 -4.065 -41.624 1.00 57.75 85 PRO A C 1
ATOM 639 O O . PRO A 1 85 ? 6.500 -3.219 -42.000 1.00 57.75 85 PRO A O 1
ATOM 642 N N . GLU A 1 86 ? 8.589 -4.042 -41.990 1.00 62.09 86 GLU A N 1
ATOM 643 C CA . GLU A 1 86 ? 9.069 -3.207 -43.083 1.00 62.09 86 GLU A CA 1
ATOM 644 C C . GLU A 1 86 ? 8.459 -3.764 -44.382 1.00 62.09 86 GLU A C 1
ATOM 646 O O . GLU A 1 86 ? 8.515 -4.982 -44.596 1.00 62.09 86 GLU A O 1
ATOM 651 N N . PRO A 1 87 ? 7.804 -2.941 -45.223 1.00 56.28 87 PRO A N 1
ATOM 652 C CA . PRO A 1 87 ? 7.206 -3.434 -46.452 1.00 56.28 87 PRO A CA 1
ATOM 653 C C . PRO A 1 87 ? 8.308 -3.989 -47.355 1.00 56.28 87 PRO A C 1
ATOM 655 O O . PRO A 1 87 ? 9.172 -3.247 -47.819 1.00 56.28 87 PRO A O 1
ATOM 658 N N . LEU A 1 88 ? 8.267 -5.295 -47.614 1.00 66.75 88 LEU A N 1
ATOM 659 C CA . LEU A 1 88 ? 9.047 -5.923 -48.674 1.00 66.75 88 LEU A CA 1
ATOM 660 C C . LEU A 1 88 ? 8.615 -5.293 -49.999 1.00 66.75 88 LEU A C 1
ATOM 662 O O . LEU A 1 88 ? 7.533 -5.585 -50.503 1.00 66.75 88 LEU A O 1
ATOM 666 N N . VAL A 1 89 ? 9.446 -4.401 -50.535 1.00 57.84 89 VAL A N 1
ATOM 667 C CA . VAL A 1 89 ? 9.288 -3.878 -51.891 1.00 57.84 89 VAL A CA 1
ATOM 668 C C . VAL A 1 89 ? 9.845 -4.947 -52.838 1.00 57.84 89 VAL A C 1
ATOM 670 O O . VAL A 1 89 ? 11.042 -5.232 -52.764 1.00 57.84 89 VAL A O 1
ATOM 673 N N . PRO A 1 90 ? 9.019 -5.603 -53.673 1.00 59.12 90 PRO A N 1
ATOM 674 C CA . PRO A 1 90 ? 9.525 -6.570 -54.636 1.00 59.12 90 PRO A CA 1
ATOM 675 C C . PRO A 1 90 ? 10.256 -5.842 -55.775 1.00 59.12 90 PRO A C 1
ATOM 677 O O . PRO A 1 90 ? 9.828 -4.767 -56.201 1.00 59.12 90 PRO A O 1
ATOM 680 N N . ALA A 1 91 ? 11.373 -6.435 -56.204 1.00 62.94 91 ALA A N 1
ATOM 681 C CA . ALA A 1 91 ? 12.223 -5.984 -57.308 1.00 62.94 91 ALA A CA 1
ATOM 682 C C . ALA A 1 91 ? 11.592 -6.234 -58.685 1.00 62.94 91 ALA A C 1
ATOM 684 O O . ALA A 1 91 ? 10.812 -7.209 -58.807 1.00 62.94 91 ALA A O 1
#

Foldseek 3Di:
DPVVVVVVVVLVVVVVVLVVVLVVVLVVLVVVLVVLVVVLPDPPDDPVRNVVSVVVSVVSVVVSVVSVVVSVVVNVVVPDDPPDPDDDDDD

Sequence (91 aa):
MNEVLDRLADALARQRGFAADAGHELRTPLAALKAELELAGQPGRTREELVAAVAAAAADTDRLIRLSEDLLLSRTDEGRPVVRPEPLVPA

pLDDT: mean 86.61, std 14.0, range [48.59, 97.19]